Protein AF-A0A4P7LKM8-F1 (afdb_monomer_lite)

Radius of gyration: 29.63 Å; chains: 1; bounding box: 74×32×61 Å

Organism: NCBI:txid96344

Sequence (78 aa):
MSRACAIVLLTLCGALLAACGEKPQTINQSHRKADAQAYQGAPDDPFVAKGWTAGDKTSWHNQIRQRNQYQNEYNRVQ

Structure (mmCIF, N/CA/C/O backbone):
data_AF-A0A4P7LKM8-F1
#
_entry.id   AF-A0A4P7LKM8-F1
#
loop_
_atom_site.group_PDB
_atom_site.id
_atom_site.type_symbol
_atom_site.label_atom_id
_atom_site.label_alt_id
_atom_site.label_comp_id
_atom_site.label_asym_id
_atom_site.label_entity_id
_atom_site.label_seq_id
_atom_site.pdbx_PDB_ins_code
_atom_site.Cartn_x
_atom_site.Cartn_y
_atom_site.Cartn_z
_atom_site.occupancy
_atom_site.B_iso_or_equiv
_atom_site.auth_seq_id
_atom_site.auth_comp_id
_atom_site.auth_asym_id
_atom_site.auth_atom_id
_atom_site.pdbx_PDB_model_num
ATOM 1 N N . MET A 1 1 ? 49.149 5.839 -45.186 1.00 63.16 1 MET A N 1
ATOM 2 C CA . MET A 1 1 ? 49.277 5.697 -43.717 1.00 63.16 1 MET A CA 1
ATOM 3 C C . MET A 1 1 ? 48.458 6.738 -42.953 1.00 63.16 1 MET A C 1
ATOM 5 O O . MET A 1 1 ? 47.624 6.336 -42.158 1.00 63.16 1 MET A O 1
ATOM 9 N N . SER A 1 2 ? 48.565 8.041 -43.244 1.00 73.25 2 SER A N 1
ATOM 10 C CA . SER A 1 2 ? 47.840 9.092 -42.494 1.00 73.25 2 SER A CA 1
ATOM 11 C C . SER A 1 2 ? 46.307 9.004 -42.542 1.00 73.25 2 SER A C 1
ATOM 13 O O . SER A 1 2 ? 45.645 9.284 -41.549 1.00 73.25 2 SER A O 1
ATOM 15 N N . ARG A 1 3 ? 45.725 8.559 -43.665 1.00 83.62 3 ARG A N 1
ATOM 16 C CA . ARG A 1 3 ? 44.265 8.367 -43.786 1.00 83.62 3 ARG A CA 1
ATOM 17 C C . ARG A 1 3 ? 43.748 7.195 -42.951 1.00 83.62 3 ARG A C 1
ATOM 19 O O . ARG A 1 3 ? 42.689 7.304 -42.351 1.00 83.62 3 ARG A O 1
ATOM 26 N N . ALA A 1 4 ? 44.521 6.112 -42.868 1.00 86.94 4 ALA A N 1
ATOM 27 C CA . ALA A 1 4 ? 44.179 4.963 -42.034 1.00 86.94 4 ALA A CA 1
ATOM 28 C C . ALA A 1 4 ? 44.227 5.333 -40.542 1.00 86.94 4 ALA A C 1
ATOM 30 O O . ALA A 1 4 ? 43.290 5.029 -39.815 1.00 86.94 4 ALA A O 1
ATOM 31 N N . CYS A 1 5 ? 45.249 6.081 -40.106 1.00 88.06 5 CYS A N 1
ATOM 32 C CA . CYS A 1 5 ? 45.327 6.565 -38.724 1.00 88.06 5 CYS A CA 1
ATOM 33 C C . CYS A 1 5 ? 44.172 7.509 -38.357 1.00 88.06 5 CYS A C 1
ATOM 35 O O . CYS A 1 5 ? 43.623 7.393 -37.266 1.00 88.06 5 CYS A O 1
ATOM 37 N N . ALA A 1 6 ? 43.773 8.411 -39.261 1.00 90.44 6 ALA A N 1
ATOM 38 C CA . ALA A 1 6 ? 42.657 9.329 -39.019 1.00 90.44 6 ALA A CA 1
ATOM 39 C C . ALA A 1 6 ? 41.316 8.592 -38.856 1.00 90.44 6 ALA A C 1
ATOM 41 O O . ALA A 1 6 ? 40.529 8.932 -37.975 1.00 90.44 6 ALA A O 1
ATOM 42 N N . ILE A 1 7 ? 41.079 7.555 -39.667 1.00 93.50 7 ILE A N 1
ATOM 43 C CA . ILE A 1 7 ? 39.877 6.718 -39.567 1.00 93.50 7 ILE A CA 1
ATOM 44 C C . ILE A 1 7 ? 39.857 5.970 -38.229 1.00 93.50 7 ILE A C 1
ATOM 46 O O . ILE A 1 7 ? 38.846 5.997 -37.532 1.00 93.50 7 ILE A O 1
ATOM 50 N N . VAL A 1 8 ? 40.983 5.374 -37.826 1.00 94.50 8 VAL A N 1
ATOM 51 C CA . VAL A 1 8 ? 41.095 4.661 -36.542 1.00 94.50 8 VAL A CA 1
ATOM 52 C C . VAL A 1 8 ? 40.826 5.600 -35.358 1.00 94.50 8 VAL A C 1
ATOM 54 O O . VAL A 1 8 ? 40.030 5.266 -34.481 1.00 94.50 8 VAL A O 1
ATOM 57 N N . LEU A 1 9 ? 41.404 6.805 -35.360 1.00 93.81 9 LEU A N 1
ATOM 58 C CA . LEU A 1 9 ? 41.180 7.811 -34.314 1.00 93.81 9 LEU A CA 1
ATOM 59 C C . LEU A 1 9 ? 39.712 8.246 -34.211 1.00 93.81 9 LEU A C 1
ATOM 61 O O . LEU A 1 9 ? 39.172 8.318 -33.109 1.00 93.81 9 LEU A O 1
ATOM 65 N N . LEU A 1 10 ? 39.045 8.479 -35.343 1.00 93.56 10 LEU A N 1
ATOM 66 C CA . LEU A 1 10 ? 37.623 8.837 -35.367 1.00 93.56 10 LEU A CA 1
ATOM 67 C C . LEU A 1 10 ? 36.737 7.725 -34.797 1.00 93.56 10 LEU A C 1
ATOM 69 O O . LEU A 1 10 ? 35.842 8.005 -33.999 1.00 93.56 10 LEU A O 1
ATOM 73 N N . THR A 1 11 ? 37.005 6.467 -35.157 1.00 92.50 11 THR A N 1
ATOM 74 C CA . THR A 1 11 ? 36.241 5.329 -34.622 1.00 92.50 11 THR A CA 1
ATOM 75 C C . THR A 1 11 ? 36.428 5.160 -33.116 1.00 92.50 11 THR A C 1
ATOM 77 O O . THR A 1 11 ? 35.460 4.896 -32.404 1.00 92.50 11 THR A O 1
ATOM 80 N N . LEU A 1 12 ? 37.646 5.387 -32.613 1.00 92.50 12 LEU A N 1
ATOM 81 C CA . LEU A 1 12 ? 37.953 5.289 -31.189 1.00 92.50 12 LEU A CA 1
ATOM 82 C C . LEU A 1 12 ? 37.218 6.370 -30.382 1.00 92.50 12 LEU A C 1
ATOM 84 O O . LEU A 1 12 ? 36.580 6.063 -29.376 1.00 92.50 12 LEU A O 1
ATOM 88 N N . CYS A 1 13 ? 37.245 7.620 -30.852 1.00 90.06 13 CYS A N 1
ATOM 89 C CA . CYS A 1 13 ? 36.521 8.723 -30.217 1.00 90.06 13 CYS A CA 1
ATOM 90 C C . CYS A 1 13 ? 35.002 8.487 -30.206 1.00 90.06 13 CYS A C 1
ATOM 92 O O . CYS A 1 13 ? 34.346 8.769 -29.205 1.00 90.06 13 CYS A O 1
ATOM 94 N N . GLY A 1 14 ? 34.445 7.926 -31.285 1.00 87.81 14 GLY A N 1
ATOM 95 C CA . GLY A 1 14 ? 33.027 7.562 -31.345 1.00 87.81 14 GLY A CA 1
ATOM 96 C C . GLY A 1 14 ? 32.635 6.501 -30.310 1.00 87.81 14 GLY A C 1
ATOM 97 O O . GLY A 1 14 ? 31.607 6.638 -29.649 1.00 87.81 14 GLY A O 1
ATOM 98 N N . ALA A 1 15 ? 33.475 5.481 -30.112 1.00 86.31 15 ALA A N 1
ATOM 99 C CA . ALA A 1 15 ? 33.233 4.431 -29.121 1.00 86.31 15 ALA A CA 1
ATOM 100 C C . ALA A 1 15 ? 33.299 4.953 -27.672 1.00 86.31 15 ALA A C 1
ATOM 102 O O . ALA A 1 15 ? 32.489 4.554 -26.836 1.00 86.31 15 ALA A O 1
ATOM 103 N N . LEU A 1 16 ? 34.220 5.879 -27.381 1.00 85.62 16 LEU A N 1
ATOM 104 C CA . LEU A 1 16 ? 34.354 6.520 -26.066 1.00 85.62 16 LEU A CA 1
ATOM 105 C C . LEU A 1 16 ? 33.135 7.384 -25.707 1.00 85.62 16 LEU A C 1
ATOM 107 O O . LEU A 1 16 ? 32.676 7.343 -24.570 1.00 85.62 16 LEU A O 1
ATOM 111 N N . LEU A 1 17 ? 32.572 8.124 -26.668 1.00 82.62 17 LEU A N 1
ATOM 112 C CA . LEU A 1 17 ? 31.348 8.906 -26.446 1.00 82.62 17 LEU A CA 1
ATOM 113 C C . LEU A 1 17 ? 30.124 8.011 -26.206 1.00 82.62 17 LEU A C 1
ATOM 115 O O . LEU A 1 17 ? 29.290 8.328 -25.359 1.00 82.62 17 LEU A O 1
ATOM 119 N N . ALA A 1 18 ? 30.029 6.882 -26.914 1.00 80.50 18 ALA A N 1
ATOM 120 C CA . ALA A 1 18 ? 28.948 5.918 -26.721 1.00 80.50 18 ALA A CA 1
ATOM 121 C C . ALA A 1 18 ? 28.993 5.240 -25.338 1.00 80.50 18 ALA A C 1
ATOM 123 O O . ALA A 1 18 ? 27.949 4.853 -24.817 1.00 80.50 18 ALA A O 1
ATOM 124 N N . ALA A 1 19 ? 30.170 5.147 -24.709 1.00 73.44 19 ALA A N 1
ATOM 125 C CA . ALA A 1 19 ? 30.328 4.570 -23.373 1.00 73.44 19 ALA A CA 1
ATOM 126 C C . ALA A 1 19 ? 29.721 5.431 -22.246 1.00 73.44 19 ALA A C 1
ATOM 128 O O . ALA A 1 19 ? 29.430 4.904 -21.175 1.00 73.44 19 ALA A O 1
ATOM 129 N N . CYS A 1 20 ? 29.485 6.727 -22.479 1.00 77.94 20 CYS A N 1
ATOM 130 C CA . CYS A 1 20 ? 28.793 7.607 -21.529 1.00 77.94 20 CYS A CA 1
ATOM 131 C C . CYS A 1 20 ? 27.258 7.576 -21.674 1.00 77.94 20 CYS A C 1
ATOM 133 O O . CYS A 1 20 ? 26.556 8.187 -20.871 1.00 77.94 20 CYS A O 1
ATOM 135 N N . GLY A 1 21 ? 26.721 6.894 -22.692 1.00 80.06 21 GLY A N 1
ATOM 136 C CA . GLY A 1 21 ? 25.284 6.734 -22.909 1.00 80.06 21 GLY A CA 1
ATOM 137 C C . GLY A 1 21 ? 24.754 5.506 -22.181 1.00 80.06 21 GLY A C 1
ATOM 138 O O . GLY A 1 21 ? 24.520 4.471 -22.805 1.00 80.06 21 GLY A O 1
ATOM 139 N N . GLU A 1 22 ? 24.586 5.588 -20.860 1.00 77.75 22 GLU A N 1
ATOM 140 C CA . GLU A 1 22 ? 23.950 4.494 -20.128 1.00 77.75 22 GLU A CA 1
ATOM 141 C C . GLU A 1 22 ? 22.496 4.292 -20.586 1.00 77.75 22 GLU A C 1
ATOM 143 O O . GLU A 1 22 ? 21.801 5.226 -20.998 1.00 77.75 22 GLU A O 1
ATOM 148 N N . LYS A 1 23 ? 22.013 3.047 -20.514 1.00 79.88 23 LYS A N 1
ATOM 149 C CA . LYS A 1 23 ? 20.591 2.772 -20.742 1.00 79.88 23 LYS A CA 1
ATOM 150 C C . LYS A 1 23 ? 19.749 3.562 -19.724 1.00 79.88 23 LYS A C 1
ATOM 152 O O . LYS A 1 23 ? 20.161 3.671 -18.570 1.00 79.88 23 LYS A O 1
ATOM 157 N N . PRO A 1 24 ? 18.547 4.039 -20.091 1.00 82.00 24 PRO A N 1
ATOM 158 C CA . PRO A 1 24 ? 17.649 4.660 -19.127 1.00 82.00 24 PRO A CA 1
ATOM 159 C C . PRO A 1 24 ? 17.438 3.746 -17.912 1.00 82.00 24 PRO A C 1
ATOM 161 O O . PRO A 1 24 ? 17.019 2.593 -18.072 1.00 82.00 24 PRO A O 1
ATOM 164 N N . GLN A 1 25 ? 17.704 4.258 -16.706 1.00 81.31 25 GLN A N 1
ATOM 165 C CA . GLN A 1 25 ? 17.461 3.573 -15.428 1.00 81.31 25 GLN A CA 1
ATOM 166 C C . GLN A 1 25 ? 15.956 3.541 -15.126 1.00 81.31 25 GLN A C 1
ATOM 168 O O . GLN A 1 25 ? 15.456 4.144 -14.181 1.00 81.31 25 GLN A O 1
ATOM 173 N N . THR A 1 26 ? 15.209 2.865 -15.993 1.00 86.12 26 THR A N 1
ATOM 174 C CA . THR A 1 26 ? 13.779 2.624 -15.834 1.00 86.12 26 THR A CA 1
ATOM 175 C C . THR A 1 26 ? 13.566 1.226 -15.278 1.00 86.12 26 THR A C 1
ATOM 177 O O . THR A 1 26 ? 14.315 0.289 -15.574 1.00 86.12 26 THR A O 1
ATOM 180 N N . ILE A 1 27 ? 12.535 1.072 -14.450 1.00 84.38 27 ILE A N 1
ATOM 181 C CA . ILE A 1 27 ? 12.123 -0.250 -14.000 1.00 84.38 27 ILE A CA 1
ATOM 182 C C . ILE A 1 27 ? 11.609 -1.032 -15.214 1.00 84.38 27 ILE A C 1
ATOM 184 O O . ILE A 1 27 ? 10.670 -0.618 -15.892 1.00 84.38 27 ILE A O 1
ATOM 188 N N . ASN A 1 28 ? 12.247 -2.161 -15.519 1.00 83.06 28 ASN A N 1
ATOM 189 C CA . ASN A 1 28 ? 11.741 -3.066 -16.544 1.00 83.06 28 ASN A CA 1
ATOM 190 C C . ASN A 1 28 ? 10.404 -3.652 -16.059 1.00 83.06 28 ASN A C 1
ATOM 192 O O . ASN A 1 28 ? 10.246 -3.933 -14.872 1.00 83.06 28 ASN A O 1
ATOM 196 N N . GLN A 1 29 ? 9.458 -3.880 -16.968 1.00 78.56 29 GLN A N 1
ATOM 197 C CA . GLN A 1 29 ? 8.207 -4.581 -16.683 1.00 78.56 29 GLN A CA 1
ATOM 198 C C . GLN A 1 29 ? 8.453 -5.945 -16.015 1.00 78.56 29 GLN A C 1
ATOM 200 O O . GLN A 1 29 ? 7.726 -6.302 -15.095 1.00 78.56 29 GLN A O 1
ATOM 205 N N . SER A 1 30 ? 9.528 -6.651 -16.390 1.00 82.06 30 SER A N 1
ATOM 206 C CA . SER A 1 30 ? 9.950 -7.907 -15.746 1.00 82.06 30 SER A CA 1
ATOM 207 C C . SER A 1 30 ? 10.398 -7.742 -14.288 1.00 82.06 30 SER A C 1
ATOM 209 O O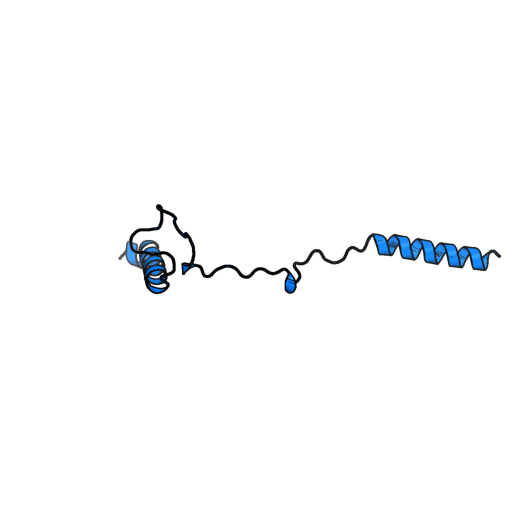 . SER A 1 30 ? 10.401 -8.707 -13.530 1.00 82.06 30 SER A O 1
ATOM 211 N N . HIS A 1 31 ? 10.800 -6.533 -13.892 1.00 80.88 31 HIS A N 1
ATOM 212 C CA . HIS A 1 31 ? 11.236 -6.191 -12.536 1.00 80.88 31 HIS A CA 1
ATOM 213 C C . HIS A 1 31 ? 10.165 -5.421 -11.757 1.00 80.88 31 HIS A C 1
ATOM 215 O O . HIS A 1 31 ? 10.364 -5.103 -10.583 1.00 80.88 31 HIS A O 1
ATOM 221 N N . ARG A 1 32 ? 9.018 -5.127 -12.381 1.00 83.00 32 ARG A N 1
ATOM 222 C CA . ARG A 1 32 ? 7.885 -4.505 -11.708 1.00 83.00 32 ARG A CA 1
ATOM 223 C C . ARG A 1 32 ? 7.238 -5.538 -10.793 1.00 83.00 32 ARG A C 1
ATOM 225 O O . ARG A 1 32 ? 6.576 -6.463 -11.256 1.00 83.00 32 ARG A O 1
ATOM 232 N N . LYS A 1 33 ? 7.397 -5.360 -9.485 1.00 82.94 33 LYS A N 1
ATOM 233 C CA . LYS A 1 33 ? 6.595 -6.092 -8.505 1.00 82.94 33 LYS A CA 1
ATOM 234 C C . LYS A 1 33 ? 5.237 -5.409 -8.389 1.00 82.94 33 LYS A C 1
ATOM 236 O O . LYS A 1 33 ? 5.175 -4.194 -8.231 1.00 82.94 33 LYS A O 1
ATOM 241 N N . ALA A 1 34 ? 4.164 -6.178 -8.544 1.00 83.50 34 ALA A N 1
ATOM 242 C CA . ALA A 1 34 ? 2.834 -5.691 -8.216 1.00 83.50 34 ALA A CA 1
ATOM 243 C C . ALA A 1 34 ? 2.712 -5.587 -6.694 1.00 83.50 34 ALA A C 1
ATOM 245 O O . ALA A 1 34 ? 3.178 -6.479 -5.979 1.00 83.50 34 ALA A O 1
ATOM 246 N N . ASP A 1 35 ? 2.085 -4.516 -6.218 1.00 85.75 35 ASP A N 1
ATOM 247 C CA . ASP A 1 35 ? 1.742 -4.403 -4.807 1.00 85.75 35 ASP A CA 1
ATOM 248 C C . ASP A 1 35 ? 0.746 -5.503 -4.420 1.00 85.75 35 ASP A C 1
ATOM 250 O O . ASP A 1 35 ? -0.100 -5.926 -5.220 1.00 85.75 35 ASP A O 1
ATOM 254 N N . ALA A 1 36 ? 0.850 -5.972 -3.177 1.00 87.38 36 ALA A N 1
ATOM 255 C CA . ALA A 1 36 ? -0.142 -6.874 -2.611 1.00 87.38 36 ALA A CA 1
ATOM 256 C C . ALA A 1 36 ? -1.505 -6.171 -2.522 1.00 87.38 36 ALA A C 1
ATOM 258 O O . ALA A 1 36 ? -1.601 -4.943 -2.451 1.00 87.38 36 ALA A O 1
ATOM 259 N N . GLN A 1 37 ? -2.584 -6.953 -2.502 1.00 91.31 37 GLN A N 1
ATOM 260 C CA . GLN A 1 37 ? -3.909 -6.377 -2.300 1.00 91.31 37 GLN A CA 1
ATOM 261 C C . GLN A 1 37 ? -3.976 -5.714 -0.918 1.00 91.31 37 GLN A C 1
ATOM 263 O O . GLN A 1 37 ? -3.579 -6.316 0.075 1.00 91.31 37 GLN A O 1
ATOM 268 N N . ALA A 1 38 ? -4.532 -4.503 -0.829 1.00 89.44 38 ALA A N 1
ATOM 269 C CA . ALA A 1 38 ? -4.533 -3.732 0.420 1.00 89.44 38 ALA A CA 1
ATOM 270 C C . ALA A 1 38 ? -5.208 -4.464 1.601 1.00 89.44 38 ALA A C 1
ATOM 272 O O . ALA A 1 38 ? -4.778 -4.324 2.742 1.00 89.44 38 ALA A O 1
ATOM 273 N N . TYR A 1 39 ? -6.225 -5.292 1.328 1.00 90.62 39 TYR A N 1
ATOM 274 C CA . TYR A 1 39 ? -6.912 -6.092 2.350 1.00 90.62 39 TYR A CA 1
ATOM 275 C C . TYR A 1 39 ? -6.103 -7.306 2.842 1.00 90.62 39 TYR A C 1
ATOM 277 O O . TYR A 1 39 ? -6.484 -7.912 3.838 1.00 90.62 39 TYR A O 1
ATOM 285 N N . GLN A 1 40 ? -5.008 -7.673 2.166 1.00 91.06 40 GLN A N 1
ATOM 286 C CA . GLN A 1 40 ? -4.087 -8.744 2.578 1.00 91.06 40 GLN A CA 1
ATOM 287 C C . GLN A 1 40 ? -2.957 -8.249 3.495 1.00 91.06 40 GLN A C 1
ATOM 289 O O . GLN A 1 40 ? -2.122 -9.049 3.907 1.00 91.06 40 GLN A O 1
ATOM 294 N N . GLY A 1 41 ? -2.890 -6.946 3.784 1.00 85.19 41 GLY A N 1
ATOM 295 C CA . GLY A 1 41 ? -1.864 -6.383 4.660 1.00 85.19 41 GLY A CA 1
ATOM 296 C C . GLY A 1 41 ? -1.980 -6.845 6.118 1.00 85.19 41 GLY A C 1
ATOM 297 O O . GLY A 1 41 ? -2.999 -7.398 6.528 1.00 85.19 41 GLY A O 1
ATOM 298 N N . ALA A 1 42 ? -0.930 -6.552 6.890 1.00 86.00 42 ALA A N 1
ATOM 299 C CA . ALA A 1 42 ? -0.831 -6.802 8.332 1.00 86.00 42 ALA A CA 1
ATOM 300 C C . ALA A 1 42 ? -1.031 -8.276 8.774 1.00 86.00 42 ALA A C 1
ATOM 302 O O . ALA A 1 42 ? -1.768 -8.531 9.731 1.00 86.00 42 ALA A O 1
ATOM 303 N N . PRO A 1 43 ? -0.406 -9.265 8.096 1.00 84.62 43 PRO A N 1
ATOM 304 C CA . PRO A 1 43 ? -0.432 -10.643 8.575 1.00 84.62 43 PRO A CA 1
ATOM 305 C C . PRO A 1 43 ? 0.215 -10.717 9.961 1.00 84.62 43 PRO A C 1
ATOM 307 O O . PRO A 1 43 ? 1.294 -10.162 10.167 1.00 84.62 43 PRO A O 1
ATOM 310 N N . ASP A 1 44 ? -0.466 -11.377 10.897 1.00 84.00 44 ASP A N 1
ATOM 311 C CA . ASP A 1 44 ? -0.012 -11.589 12.279 1.00 84.00 44 ASP A CA 1
ATOM 312 C C . ASP A 1 44 ? 0.307 -10.304 13.069 1.00 84.00 44 ASP A C 1
ATOM 314 O O . ASP A 1 44 ? 0.954 -10.353 14.116 1.00 84.00 44 ASP A O 1
ATOM 318 N N . ASP A 1 45 ? -0.169 -9.146 12.600 1.00 86.12 45 ASP A N 1
ATOM 319 C CA . ASP A 1 45 ? -0.001 -7.872 13.291 1.00 86.12 45 ASP A CA 1
ATOM 320 C C . ASP A 1 45 ? -1.067 -7.733 14.397 1.00 86.12 45 ASP A C 1
ATOM 322 O O . ASP A 1 45 ? -2.269 -7.686 14.106 1.00 86.12 45 ASP A O 1
ATOM 326 N N . PRO A 1 46 ? -0.675 -7.649 15.680 1.00 84.19 46 PRO A N 1
ATOM 327 C CA . PRO A 1 46 ? -1.628 -7.500 16.774 1.00 84.19 46 PRO A CA 1
ATOM 328 C C . PRO A 1 46 ? -2.246 -6.092 16.849 1.00 84.19 46 PRO A C 1
ATOM 330 O O . PRO A 1 46 ? -3.189 -5.884 17.612 1.00 84.19 46 PRO A O 1
ATOM 333 N N . PHE A 1 47 ? -1.744 -5.123 16.078 1.00 86.69 47 PHE A N 1
ATOM 334 C CA . PHE A 1 47 ? -2.172 -3.723 16.101 1.00 86.69 47 PHE A CA 1
ATOM 335 C C . PHE A 1 47 ? -3.093 -3.347 14.932 1.00 86.69 47 PHE A C 1
ATOM 337 O O . PHE A 1 47 ? -3.247 -2.167 14.601 1.00 86.69 47 PHE A O 1
ATOM 344 N N . VAL A 1 48 ? -3.755 -4.332 14.318 1.00 87.69 48 VAL A N 1
ATOM 345 C CA . VAL A 1 48 ? -4.787 -4.076 13.307 1.00 87.69 48 VAL A CA 1
ATOM 346 C C . VAL A 1 48 ? -5.970 -3.292 13.880 1.00 87.69 48 VAL A C 1
ATOM 348 O O . VAL A 1 48 ? -6.381 -3.454 15.032 1.00 87.69 48 VAL A O 1
ATOM 351 N N . ALA A 1 49 ? -6.552 -2.423 13.052 1.00 86.88 49 ALA A N 1
ATOM 352 C CA . ALA A 1 49 ? -7.720 -1.646 13.445 1.00 86.88 49 ALA A CA 1
ATOM 353 C C . ALA A 1 49 ? -8.898 -2.565 13.817 1.00 86.88 49 ALA A C 1
ATOM 355 O O . ALA A 1 49 ? -9.262 -3.471 13.066 1.00 86.88 49 ALA A O 1
ATOM 356 N N . LYS A 1 50 ? -9.539 -2.289 14.960 1.00 84.94 50 LYS A N 1
ATOM 357 C CA . LYS A 1 50 ? -10.691 -3.059 15.449 1.00 84.94 50 LYS A CA 1
ATOM 358 C C . LYS A 1 50 ? -11.804 -3.121 14.394 1.00 84.94 50 LYS A C 1
ATOM 360 O O . LYS A 1 50 ? -12.185 -2.096 13.833 1.00 84.94 50 LYS A O 1
ATOM 365 N N . GLY A 1 51 ? -12.355 -4.316 14.174 1.00 82.00 51 GLY A N 1
ATOM 366 C CA . GLY A 1 51 ? -13.431 -4.554 13.202 1.00 82.00 51 GLY A CA 1
ATOM 367 C C . GLY A 1 51 ? -12.957 -4.870 11.780 1.00 82.00 51 GLY A C 1
ATOM 368 O O . GL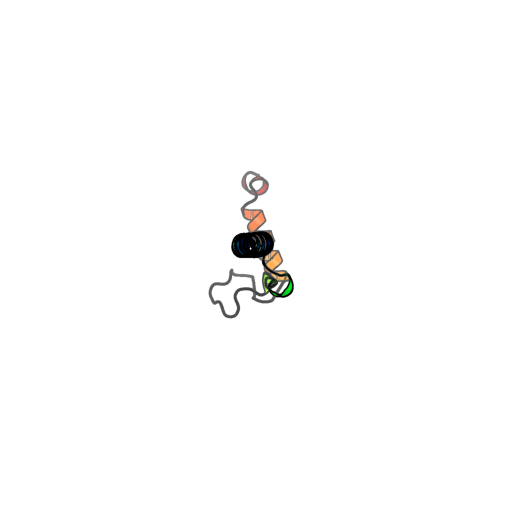Y A 1 51 ? -13.796 -5.108 10.916 1.00 82.00 51 GLY A O 1
ATOM 369 N N . TRP A 1 52 ? -11.645 -4.910 11.543 1.00 87.19 52 TRP A N 1
ATOM 370 C CA . TRP A 1 52 ? -11.034 -5.448 10.330 1.00 87.19 52 TRP A CA 1
ATOM 371 C C . TRP A 1 52 ? -10.221 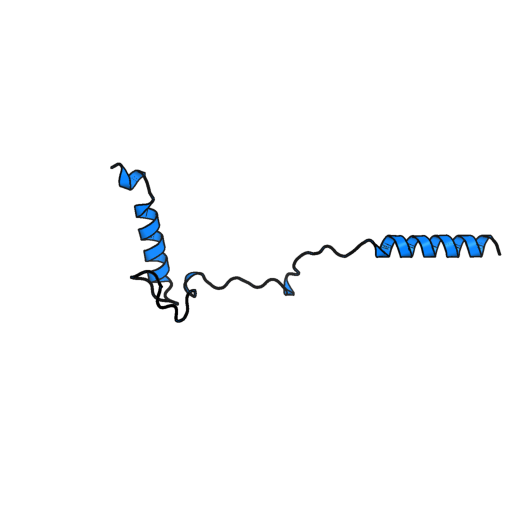-6.711 10.656 1.00 87.19 52 TRP A C 1
ATOM 373 O O . TRP A 1 52 ? -9.634 -6.822 11.732 1.00 87.19 52 TRP A O 1
ATOM 383 N N . THR A 1 53 ? -10.194 -7.666 9.724 1.00 88.06 53 THR A N 1
ATOM 384 C CA . THR A 1 53 ? -9.400 -8.899 9.806 1.00 88.06 53 THR A CA 1
ATOM 385 C C . THR A 1 53 ? -8.529 -9.037 8.559 1.00 88.06 53 THR A C 1
ATOM 387 O O . THR A 1 53 ? -9.010 -8.844 7.440 1.00 88.06 53 THR A O 1
ATOM 390 N N . ALA A 1 54 ? -7.247 -9.376 8.734 1.00 89.00 54 ALA A N 1
ATOM 391 C CA . ALA A 1 54 ? -6.318 -9.572 7.622 1.00 89.00 54 ALA A CA 1
ATOM 392 C C . ALA A 1 54 ? -6.860 -10.616 6.627 1.00 89.00 54 ALA A C 1
ATOM 394 O O . ALA A 1 54 ? -7.343 -11.679 7.013 1.00 89.00 54 ALA A O 1
ATOM 395 N N . GLY A 1 55 ? -6.817 -10.291 5.335 1.00 89.31 55 GLY A N 1
ATOM 396 C CA . GLY A 1 55 ? -7.359 -11.124 4.260 1.00 89.31 55 GLY A CA 1
ATOM 397 C C . GLY A 1 55 ? -8.859 -10.949 3.994 1.00 89.31 55 GLY A C 1
ATOM 398 O O . GLY A 1 55 ? -9.309 -11.288 2.898 1.00 89.31 55 GLY A O 1
ATOM 399 N N . ASP A 1 56 ? -9.632 -10.363 4.913 1.00 92.06 56 ASP A N 1
ATOM 400 C CA . ASP A 1 56 ? -11.051 -10.095 4.688 1.00 92.06 56 ASP A CA 1
ATOM 401 C C . ASP A 1 56 ? -11.260 -8.755 3.969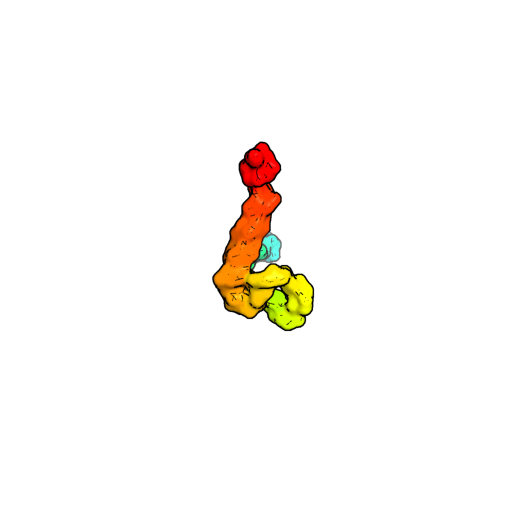 1.00 92.06 56 ASP A C 1
ATOM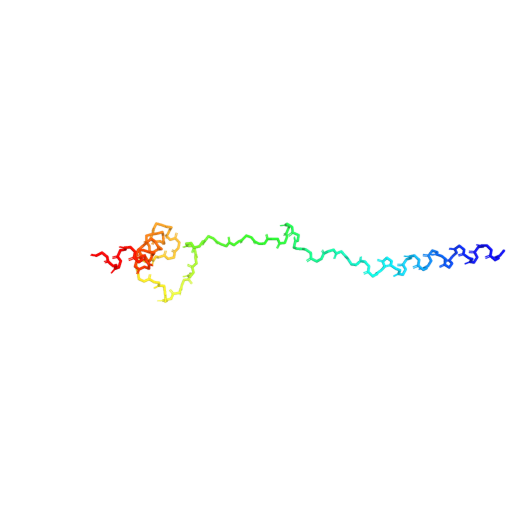 403 O O . ASP A 1 56 ? -11.186 -7.656 4.528 1.00 92.06 56 ASP A O 1
ATOM 407 N N . LYS A 1 57 ? -11.579 -8.869 2.679 1.00 94.00 57 LYS A N 1
ATOM 408 C CA . LYS A 1 57 ? -11.870 -7.735 1.804 1.00 94.00 57 LYS A CA 1
ATOM 409 C C . LYS A 1 57 ? -13.083 -6.932 2.274 1.00 94.00 57 LYS A C 1
ATOM 411 O O . LYS A 1 57 ? -13.071 -5.709 2.141 1.00 94.00 57 LYS A O 1
ATOM 416 N N . THR A 1 58 ? -14.133 -7.572 2.779 1.00 94.56 58 THR A N 1
ATOM 417 C CA . THR A 1 58 ? -15.379 -6.881 3.136 1.00 94.56 58 THR A CA 1
ATOM 418 C C . THR A 1 58 ? -15.185 -6.042 4.392 1.00 94.56 58 THR A C 1
ATOM 420 O O . THR A 1 58 ? -15.525 -4.856 4.385 1.00 94.56 58 THR A O 1
ATOM 423 N N . SER A 1 59 ? -14.585 -6.610 5.443 1.00 92.94 59 SER A N 1
ATOM 424 C CA . SER A 1 59 ? -14.288 -5.850 6.664 1.00 92.94 59 SER A CA 1
ATOM 425 C C . SER A 1 59 ? -13.311 -4.701 6.406 1.00 92.94 59 SER A C 1
ATOM 427 O O . SER A 1 59 ? -13.526 -3.601 6.918 1.00 92.94 59 SER A O 1
ATOM 429 N N . TRP A 1 60 ? -12.328 -4.890 5.515 1.00 93.44 60 TRP A N 1
ATOM 430 C CA . TRP A 1 60 ? -11.427 -3.817 5.084 1.00 93.44 60 TRP A CA 1
ATOM 431 C C . TRP A 1 60 ? -12.189 -2.651 4.433 1.00 93.44 60 TRP A C 1
ATOM 433 O O . TRP A 1 60 ? -12.048 -1.500 4.847 1.00 93.44 60 TRP A O 1
ATOM 443 N N . HIS A 1 61 ? -13.064 -2.930 3.457 1.00 94.19 61 HIS A N 1
ATOM 444 C CA . HIS A 1 61 ? -13.847 -1.882 2.784 1.00 94.19 61 HIS A CA 1
ATOM 445 C C . HIS A 1 61 ? -14.783 -1.148 3.746 1.00 94.19 61 HIS A C 1
ATOM 447 O O . HIS A 1 61 ? -14.939 0.071 3.647 1.00 94.19 61 HIS A O 1
ATOM 453 N N . ASN A 1 62 ? -15.407 -1.874 4.673 1.00 93.50 62 ASN A N 1
ATOM 454 C CA . ASN A 1 62 ? -16.286 -1.280 5.673 1.00 93.50 62 ASN A CA 1
ATOM 455 C C . ASN A 1 62 ? -15.519 -0.328 6.592 1.00 93.50 62 ASN A C 1
ATOM 457 O O . ASN A 1 62 ? -15.984 0.788 6.824 1.00 93.50 62 ASN A O 1
ATOM 461 N N . GLN A 1 63 ? -14.330 -0.724 7.049 1.00 92.69 63 GLN A N 1
ATOM 462 C CA . GLN A 1 63 ? -13.484 0.102 7.907 1.00 92.69 63 GLN A CA 1
ATOM 463 C C . GLN A 1 63 ? -13.044 1.390 7.194 1.00 92.69 63 GLN A C 1
ATOM 465 O O . GLN A 1 63 ? -13.193 2.483 7.749 1.00 92.69 63 GLN A O 1
ATOM 470 N N . ILE A 1 64 ? -12.606 1.289 5.933 1.00 92.88 64 ILE A N 1
ATOM 471 C CA . ILE A 1 64 ? -12.233 2.454 5.118 1.00 92.88 64 ILE A CA 1
ATOM 472 C C . ILE A 1 64 ? -13.432 3.382 4.909 1.00 92.88 64 ILE A C 1
ATOM 474 O O . ILE A 1 64 ? -13.320 4.594 5.102 1.00 92.88 64 ILE A O 1
ATOM 478 N N . ARG A 1 65 ? -14.603 2.830 4.567 1.00 93.62 65 ARG A N 1
ATOM 479 C CA . ARG A 1 65 ? -15.821 3.627 4.378 1.00 93.62 65 ARG A CA 1
ATOM 480 C C . ARG A 1 65 ? -16.207 4.359 5.662 1.00 93.62 65 ARG A C 1
ATOM 482 O O . ARG A 1 65 ? -16.468 5.555 5.601 1.00 93.62 65 ARG A O 1
ATOM 489 N N . GLN A 1 66 ? -16.230 3.673 6.804 1.00 92.31 66 GLN A N 1
ATOM 490 C CA . GLN A 1 66 ? -16.573 4.285 8.091 1.00 92.31 66 GLN A CA 1
ATOM 491 C C . GLN A 1 66 ? -15.599 5.406 8.462 1.00 92.31 66 GLN A C 1
ATOM 493 O O . GLN A 1 66 ? -16.036 6.507 8.787 1.00 92.31 66 GLN A O 1
ATOM 498 N N . ARG A 1 67 ? -14.286 5.173 8.332 1.00 91.88 67 ARG A N 1
ATOM 499 C CA . ARG A 1 67 ? -13.267 6.214 8.539 1.00 91.88 67 ARG A CA 1
ATOM 500 C C . ARG A 1 67 ? -13.522 7.453 7.693 1.00 91.88 67 ARG A C 1
ATOM 502 O O . ARG A 1 67 ? -13.459 8.561 8.216 1.00 91.88 67 ARG A O 1
ATOM 509 N N . ASN A 1 68 ? -13.828 7.269 6.412 1.00 94.19 68 ASN A N 1
ATOM 510 C CA . ASN A 1 68 ? -14.073 8.385 5.505 1.00 94.19 68 ASN A CA 1
ATOM 511 C C . ASN A 1 68 ? -15.300 9.203 5.927 1.00 94.19 68 ASN A C 1
ATOM 513 O O . ASN A 1 68 ? -15.274 10.422 5.804 1.00 94.19 68 ASN A O 1
ATOM 517 N N . GLN A 1 69 ? -16.339 8.568 6.483 1.00 93.06 69 GLN A N 1
ATOM 518 C CA . GLN A 1 69 ? -17.504 9.300 6.993 1.00 93.06 69 GLN A CA 1
ATOM 519 C C . GLN A 1 69 ? -17.158 10.206 8.180 1.00 93.06 69 GLN A C 1
ATOM 521 O O . GLN A 1 69 ? -17.689 11.309 8.259 1.00 93.06 69 GLN A O 1
ATOM 526 N N . TYR A 1 70 ? -16.248 9.787 9.065 1.00 89.19 70 TYR A N 1
ATOM 527 C CA . TYR A 1 70 ? -15.811 10.601 10.210 1.00 89.19 70 TYR A CA 1
ATOM 528 C C . TYR A 1 70 ? -14.920 11.789 9.835 1.00 89.19 70 TYR A C 1
ATOM 530 O O . TYR A 1 70 ? -14.760 12.709 10.639 1.00 89.19 70 TYR A O 1
ATOM 538 N N . GLN A 1 71 ? -14.326 11.752 8.643 1.00 90.69 71 GLN A N 1
ATOM 539 C CA . GLN A 1 71 ? -13.510 12.829 8.076 1.00 90.69 71 GLN A CA 1
ATOM 540 C C . GLN A 1 71 ? -14.300 13.703 7.092 1.00 90.69 71 GLN A C 1
ATOM 542 O O . GLN A 1 71 ? -13.758 14.641 6.520 1.00 90.69 71 GLN A O 1
ATOM 547 N N . ASN A 1 72 ? -15.574 13.388 6.858 1.00 93.19 72 ASN A N 1
ATOM 548 C CA . ASN A 1 72 ? -16.420 14.152 5.960 1.00 93.19 72 ASN A CA 1
ATOM 549 C C . ASN A 1 72 ? -17.053 15.327 6.716 1.00 93.19 72 ASN A C 1
ATOM 551 O O . ASN A 1 72 ? -17.955 15.119 7.526 1.00 93.19 72 ASN A O 1
ATOM 555 N N . GLU A 1 73 ? -16.613 16.553 6.427 1.00 90.56 73 GLU A N 1
ATOM 556 C CA . GLU A 1 73 ? -17.110 17.758 7.106 1.00 90.56 73 GLU A CA 1
ATOM 557 C C . GLU A 1 73 ? -18.613 17.980 6.926 1.00 90.56 73 GLU A C 1
ATOM 559 O O . GLU A 1 73 ? -19.260 18.427 7.866 1.00 90.56 73 GLU A O 1
ATOM 564 N N . TYR A 1 74 ? -19.205 17.567 5.799 1.00 89.06 74 TYR A N 1
ATOM 565 C CA . TYR A 1 74 ? -20.659 17.646 5.611 1.00 89.06 74 TYR A CA 1
ATOM 566 C C . TYR A 1 74 ? -21.430 16.866 6.683 1.00 89.06 74 TYR A C 1
ATOM 568 O O . TYR A 1 74 ? -22.482 17.311 7.121 1.00 89.06 74 TYR A O 1
ATOM 576 N N . ASN A 1 75 ? -20.884 15.739 7.147 1.00 86.50 75 ASN A N 1
ATOM 577 C CA . ASN A 1 75 ? -21.487 14.952 8.223 1.00 86.50 75 ASN A CA 1
ATOM 578 C C . ASN A 1 75 ? -21.148 15.486 9.623 1.00 86.50 75 ASN A C 1
ATOM 580 O O . ASN A 1 75 ? -21.742 15.037 10.596 1.00 86.50 75 ASN A O 1
ATOM 584 N N . ARG A 1 76 ? -20.131 16.347 9.751 1.00 80.12 76 ARG A N 1
ATOM 585 C CA . ARG A 1 76 ? -19.634 16.850 11.043 1.00 80.12 76 ARG A CA 1
ATOM 586 C C . ARG A 1 76 ? -20.302 18.157 11.456 1.00 80.12 76 ARG A C 1
ATOM 588 O O . ARG A 1 76 ? -20.364 18.436 12.648 1.00 80.12 76 ARG A O 1
ATOM 595 N N . VAL A 1 77 ? -20.738 18.955 10.480 1.00 83.00 77 VAL A N 1
ATOM 596 C CA . VAL A 1 77 ? -21.358 20.274 10.700 1.00 83.00 77 VAL A CA 1
ATOM 597 C C . VAL A 1 77 ? -22.884 20.270 10.586 1.00 83.00 77 VAL A C 1
ATOM 599 O O . VAL A 1 77 ? -23.498 21.302 10.853 1.00 83.00 77 VAL A O 1
ATOM 602 N N . GLN A 1 78 ? -23.480 19.151 10.164 1.00 61.66 78 GLN A N 1
ATOM 603 C CA . GLN A 1 78 ?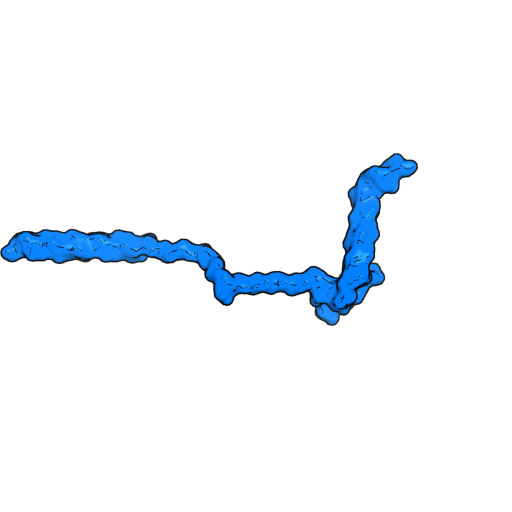 -24.930 18.939 10.173 1.00 61.66 78 GLN A CA 1
ATOM 604 C C . GLN A 1 78 ? -25.402 18.543 11.574 1.00 61.66 78 GLN A C 1
ATOM 606 O O . GLN A 1 78 ? -26.465 19.058 11.986 1.00 61.66 78 GLN A O 1
#

Secondary structure (DSSP, 8-state):
-HHHHHHHHHHHHHHHHHTT-PPP-PPPGGG-PPPPPGGG--TT-TTPPTT--TT-HHHHHHHHHHHHHHT-HHHH--

pLDDT: mean 86.57, std 6.46, range [61.66, 94.56]

Foldseek 3Di:
DVVVVVVVVVVVVVVVVVVPDDDPPDQDPVNDDDDDDPLQPDVVNPPDDPQHDHPDPVSVVVVVVVVVCVVDVVNVVD